Protein AF-A0AB34D193-F1 (afdb_monomer_lite)

Sequence (86 aa):
MSQTDFIASQLTGEAITKINQLLGLTYYDVAYRLACSPSNVNYHLGVRGNGFSASQRRSLIELWKDNGVENTEIILLLNLINRVYG

Foldseek 3Di:
DDLLLVLLVLQFLQLLVVLCVVLVHALVNLCVLQVHDSVLNVVCSVVRVPSDDSVSSSSSVVSVVVSVDDSVNSVVSSVVSVVVVD

Radius of gyration: 11.66 Å; chains: 1; bounding box: 25×27×30 Å

Structure (mmCIF, N/CA/C/O backbone):
data_AF-A0AB34D193-F1
#
_entry.id   AF-A0AB34D193-F1
#
loop_
_atom_site.group_PDB
_atom_site.id
_atom_site.type_symbol
_atom_site.label_atom_id
_atom_site.label_alt_id
_atom_site.label_comp_id
_atom_site.label_asym_id
_atom_site.label_entity_id
_atom_site.label_seq_id
_atom_site.pdbx_PDB_ins_code
_atom_site.Cartn_x
_atom_site.Cartn_y
_atom_site.Cartn_z
_atom_site.occupancy
_atom_site.B_iso_or_equiv
_atom_site.auth_seq_id
_atom_site.auth_comp_id
_atom_site.auth_asym_id
_atom_site.auth_atom_id
_atom_site.pdbx_PDB_model_num
ATOM 1 N N . MET A 1 1 ? -11.245 17.034 -1.352 1.00 66.38 1 MET A N 1
ATOM 2 C CA . MET A 1 1 ? -10.224 15.972 -1.480 1.00 66.38 1 MET A CA 1
ATOM 3 C C . MET A 1 1 ? -10.880 14.659 -1.084 1.00 66.38 1 MET A C 1
ATOM 5 O O . MET A 1 1 ? -11.541 14.653 -0.053 1.00 66.38 1 MET A O 1
ATOM 9 N N . SER A 1 2 ? -10.804 13.608 -1.908 1.00 90.56 2 SER A N 1
ATOM 10 C CA . SER A 1 2 ? -11.394 12.304 -1.552 1.00 90.56 2 SER A CA 1
ATOM 11 C C . SER A 1 2 ? -10.572 11.612 -0.452 1.00 90.56 2 SER A C 1
ATOM 13 O O . SER A 1 2 ? -9.400 11.945 -0.267 1.00 90.56 2 SER A O 1
ATOM 15 N N . GLN A 1 3 ? -11.152 10.644 0.272 1.00 91.94 3 GLN A N 1
ATOM 16 C CA . GLN A 1 3 ? -10.381 9.838 1.237 1.00 91.94 3 GLN A CA 1
ATOM 17 C C . GLN A 1 3 ? -9.220 9.106 0.553 1.00 91.94 3 GLN A C 1
ATOM 19 O O . GLN A 1 3 ? -8.113 9.092 1.080 1.00 91.94 3 GLN A O 1
ATOM 24 N N . THR A 1 4 ? -9.439 8.574 -0.650 1.00 93.31 4 THR A N 1
ATOM 25 C CA . THR A 1 4 ? -8.394 7.920 -1.444 1.00 93.31 4 THR A CA 1
ATOM 26 C C . THR A 1 4 ? -7.254 8.881 -1.790 1.00 93.31 4 THR A C 1
ATOM 28 O O . THR A 1 4 ? -6.091 8.498 -1.702 1.00 93.31 4 THR A O 1
ATOM 31 N N . ASP A 1 5 ? -7.549 10.141 -2.132 1.00 92.62 5 ASP A N 1
ATOM 32 C CA . ASP A 1 5 ? -6.510 11.152 -2.391 1.00 92.62 5 ASP A CA 1
ATOM 33 C C . ASP A 1 5 ? -5.737 11.521 -1.123 1.00 92.62 5 ASP A C 1
ATOM 35 O O . ASP A 1 5 ? -4.514 11.664 -1.166 1.00 92.62 5 ASP A O 1
ATOM 39 N N . PHE A 1 6 ? -6.439 11.645 0.008 1.00 93.12 6 PHE A N 1
ATOM 40 C CA . PHE A 1 6 ? -5.807 11.856 1.307 1.00 93.12 6 PHE A CA 1
ATOM 41 C C . PHE A 1 6 ? -4.834 10.716 1.626 1.00 93.12 6 PHE A C 1
ATOM 43 O O . PHE A 1 6 ? -3.651 10.978 1.837 1.00 93.12 6 PHE A O 1
ATOM 50 N N . ILE A 1 7 ? -5.294 9.463 1.569 1.00 95.19 7 ILE A N 1
ATOM 51 C CA . ILE A 1 7 ? -4.468 8.269 1.793 1.00 95.19 7 ILE A CA 1
ATOM 52 C C . ILE A 1 7 ?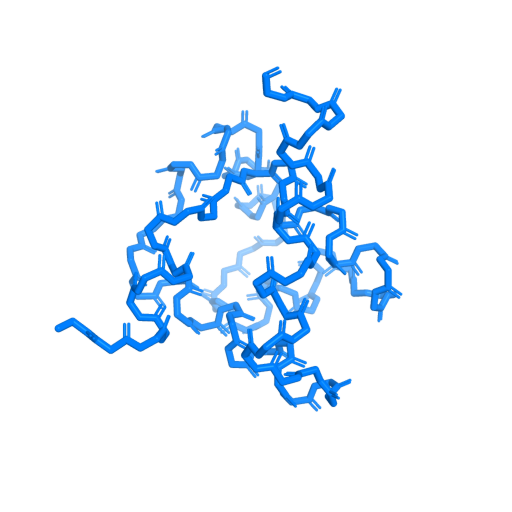 -3.268 8.269 0.838 1.00 95.19 7 ILE A C 1
ATOM 54 O O . ILE A 1 7 ? -2.130 8.151 1.286 1.00 95.19 7 ILE A O 1
ATOM 58 N N . ALA A 1 8 ? -3.493 8.479 -0.464 1.00 94.31 8 ALA A N 1
ATOM 59 C CA . ALA A 1 8 ? -2.434 8.484 -1.472 1.00 94.31 8 ALA A CA 1
ATOM 60 C C . ALA A 1 8 ? -1.348 9.536 -1.178 1.00 94.31 8 ALA A C 1
ATOM 62 O O . ALA A 1 8 ? -0.162 9.280 -1.395 1.00 94.31 8 ALA A O 1
ATOM 63 N N . SER A 1 9 ? -1.720 10.705 -0.648 1.00 91.44 9 SER A N 1
ATOM 64 C CA . SER A 1 9 ? -0.754 11.744 -0.263 1.00 91.44 9 SER A CA 1
ATOM 65 C C . SER A 1 9 ? 0.160 11.329 0.897 1.00 91.44 9 SER A C 1
ATOM 67 O O . SER A 1 9 ? 1.299 11.784 0.964 1.00 91.44 9 SER A O 1
ATOM 69 N N . GLN A 1 10 ? -0.312 10.434 1.769 1.00 90.94 10 GLN A N 1
ATOM 70 C CA . GLN A 1 10 ? 0.383 9.991 2.980 1.00 90.94 10 GLN A CA 1
ATOM 71 C C . GLN A 1 10 ? 1.255 8.745 2.750 1.00 90.94 10 GLN A C 1
ATOM 73 O O . GLN A 1 10 ? 2.041 8.381 3.622 1.00 90.94 10 GLN A O 1
ATOM 78 N N . LEU A 1 11 ? 1.128 8.069 1.599 1.00 91.62 11 LEU A N 1
ATOM 79 C CA . LEU A 1 11 ? 1.854 6.824 1.349 1.00 91.62 11 LEU A CA 1
ATOM 80 C C . LEU A 1 11 ? 3.359 7.058 1.196 1.00 91.62 11 LEU A C 1
ATOM 82 O O . LEU A 1 11 ? 3.825 7.624 0.203 1.00 91.62 11 LEU A O 1
ATOM 86 N N . THR A 1 12 ? 4.113 6.535 2.158 1.00 91.06 12 THR A N 1
ATOM 87 C CA . THR A 1 12 ? 5.563 6.362 2.081 1.00 91.06 12 THR A CA 1
ATOM 88 C C . THR A 1 12 ? 5.910 4.937 1.651 1.00 91.06 12 THR A C 1
ATOM 90 O O . THR A 1 12 ? 5.080 4.031 1.651 1.00 91.06 12 THR A O 1
ATOM 93 N N . GLY A 1 13 ? 7.166 4.716 1.281 1.00 90.56 13 GLY A N 1
ATOM 94 C CA . GLY A 1 13 ? 7.666 3.416 0.826 1.00 90.56 13 GLY A CA 1
ATOM 95 C C . GLY A 1 13 ? 7.661 2.403 1.958 1.00 90.56 13 GLY A C 1
ATOM 96 O O . GLY A 1 13 ? 7.323 1.242 1.747 1.00 90.56 13 GLY A O 1
ATOM 97 N N . GLU A 1 14 ? 7.941 2.870 3.172 1.00 90.38 14 GLU A N 1
ATOM 98 C CA . GLU A 1 14 ? 7.810 2.081 4.388 1.00 90.38 14 GLU A CA 1
ATOM 99 C C . GLU A 1 14 ? 6.354 1.693 4.645 1.00 90.38 14 GLU A C 1
ATOM 101 O O . GLU A 1 14 ? 6.072 0.508 4.804 1.00 90.38 14 GLU A O 1
ATOM 106 N N . ALA A 1 15 ? 5.419 2.647 4.578 1.00 92.75 15 ALA A N 1
ATOM 107 C CA . ALA A 1 15 ? 3.999 2.353 4.738 1.00 92.75 15 ALA A CA 1
ATOM 108 C C . ALA A 1 15 ? 3.500 1.326 3.712 1.00 92.75 15 ALA A C 1
ATOM 110 O O . ALA A 1 15 ? 2.886 0.329 4.087 1.00 92.75 15 ALA A O 1
ATOM 111 N N . ILE A 1 16 ? 3.832 1.522 2.432 1.00 94.81 16 ILE A N 1
ATOM 112 C CA . ILE A 1 16 ? 3.473 0.586 1.359 1.00 94.81 16 ILE A CA 1
ATOM 113 C C . ILE A 1 16 ? 4.066 -0.800 1.639 1.00 94.81 16 ILE A C 1
ATOM 115 O O . ILE A 1 16 ? 3.364 -1.801 1.534 1.00 94.81 16 ILE A O 1
ATOM 119 N N . THR A 1 17 ? 5.340 -0.871 2.036 1.00 93.31 17 THR A N 1
ATOM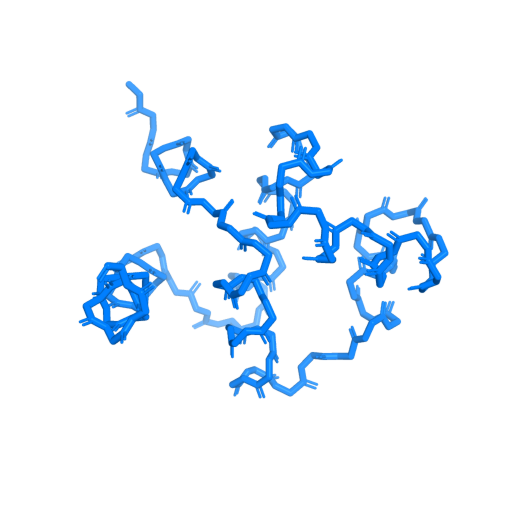 120 C CA . THR A 1 17 ? 6.017 -2.142 2.334 1.00 93.31 17 THR A CA 1
ATOM 121 C C . THR A 1 17 ? 5.339 -2.880 3.485 1.00 93.31 17 THR A C 1
ATOM 123 O O . THR A 1 17 ? 5.058 -4.069 3.364 1.00 93.31 17 THR A O 1
ATOM 126 N N . LYS A 1 18 ? 5.045 -2.188 4.591 1.00 93.69 18 LYS A N 1
ATOM 127 C CA . LYS A 1 18 ? 4.434 -2.794 5.781 1.00 93.69 18 LYS A CA 1
ATOM 128 C C . LYS A 1 18 ? 3.006 -3.261 5.524 1.00 93.69 18 LYS A C 1
ATOM 130 O O . LYS A 1 18 ? 2.664 -4.369 5.921 1.00 93.69 18 LYS A O 1
ATOM 135 N N . ILE A 1 19 ? 2.199 -2.457 4.833 1.00 95.81 19 ILE A N 1
ATOM 136 C CA . ILE A 1 19 ? 0.829 -2.845 4.475 1.00 95.81 19 ILE A CA 1
ATOM 137 C C . ILE A 1 19 ? 0.858 -4.064 3.545 1.00 95.81 19 ILE A C 1
ATOM 139 O O . ILE A 1 19 ? 0.175 -5.045 3.814 1.00 95.81 19 ILE A O 1
ATOM 143 N N . ASN A 1 20 ? 1.716 -4.069 2.519 1.00 96.12 20 ASN A N 1
ATOM 144 C CA . ASN A 1 20 ? 1.861 -5.230 1.636 1.00 96.12 20 ASN A CA 1
ATOM 145 C C . ASN A 1 20 ? 2.286 -6.493 2.400 1.00 96.12 20 ASN A C 1
ATOM 147 O O . ASN A 1 20 ? 1.715 -7.553 2.175 1.00 96.12 20 ASN A O 1
ATOM 151 N N . GLN A 1 21 ? 3.236 -6.383 3.336 1.00 94.94 21 GLN A N 1
ATOM 152 C CA . GLN A 1 21 ? 3.666 -7.507 4.176 1.00 94.94 21 GLN A CA 1
ATOM 153 C C . GLN A 1 21 ? 2.528 -8.065 5.039 1.00 94.94 21 GLN A C 1
ATOM 155 O O . GLN A 1 21 ? 2.396 -9.282 5.140 1.00 94.94 21 GLN A O 1
ATOM 160 N N . LEU A 1 22 ? 1.698 -7.200 5.632 1.00 95.81 22 LEU A N 1
ATOM 161 C CA . LEU A 1 22 ? 0.535 -7.618 6.424 1.00 95.81 22 LEU A CA 1
ATOM 162 C C . LEU A 1 22 ? -0.495 -8.376 5.583 1.00 95.81 22 LEU A C 1
ATOM 164 O O . LEU A 1 22 ? -1.099 -9.328 6.067 1.00 95.81 22 LEU A O 1
ATOM 168 N N . LEU A 1 23 ? -0.662 -7.973 4.324 1.00 96.94 23 LEU A N 1
ATOM 169 C CA . LEU A 1 23 ? -1.580 -8.605 3.378 1.00 96.94 23 LEU A CA 1
ATOM 170 C C . LEU A 1 23 ? -0.968 -9.808 2.646 1.00 96.94 23 LEU A C 1
ATOM 172 O O . LEU A 1 23 ? -1.628 -10.405 1.803 1.00 96.94 2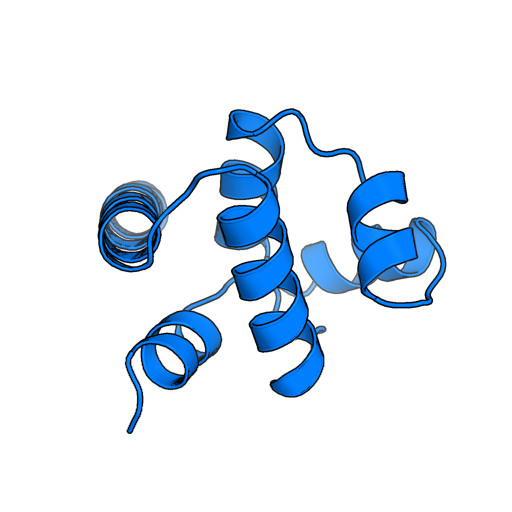3 LEU A O 1
ATOM 176 N N . GLY A 1 24 ? 0.289 -10.163 2.932 1.00 97.12 24 GLY A N 1
ATOM 177 C CA . GLY A 1 24 ? 0.991 -11.240 2.229 1.00 97.12 24 GLY A CA 1
ATOM 178 C C . GLY A 1 24 ? 1.276 -10.944 0.751 1.00 97.12 24 GLY A C 1
ATOM 179 O O . GLY A 1 24 ? 1.557 -11.868 -0.007 1.00 97.12 24 GLY A O 1
ATOM 180 N N . LEU A 1 25 ? 1.222 -9.674 0.336 1.00 97.44 25 LEU A N 1
ATOM 181 C CA . LEU A 1 25 ? 1.463 -9.244 -1.040 1.00 97.44 25 LEU A CA 1
ATOM 182 C C . LEU A 1 25 ? 2.961 -9.202 -1.344 1.00 97.44 25 LEU A C 1
ATOM 184 O O . LEU A 1 25 ? 3.760 -8.583 -0.632 1.00 97.44 25 LEU A O 1
ATOM 188 N N . THR A 1 26 ? 3.341 -9.815 -2.457 1.00 95.62 26 THR A N 1
ATOM 189 C CA . THR A 1 26 ? 4.711 -9.825 -2.963 1.00 95.62 26 THR A CA 1
ATOM 190 C C . THR A 1 26 ? 4.971 -8.643 -3.897 1.00 95.62 26 THR A C 1
ATOM 192 O O . THR A 1 26 ? 4.062 -7.958 -4.372 1.00 95.62 26 THR A O 1
ATOM 195 N N . TYR A 1 27 ? 6.241 -8.416 -4.244 1.00 94.12 27 TYR A N 1
ATOM 196 C CA . TYR A 1 27 ? 6.587 -7.438 -5.280 1.00 94.12 27 TYR A CA 1
ATOM 197 C C . TYR A 1 27 ? 6.009 -7.791 -6.653 1.00 94.12 27 TYR A C 1
ATOM 199 O O . TYR A 1 27 ? 5.822 -6.884 -7.457 1.00 94.12 27 TYR A O 1
ATOM 207 N N . TYR A 1 28 ? 5.707 -9.065 -6.924 1.00 96.62 28 TYR A N 1
ATOM 208 C CA . TYR A 1 28 ? 5.078 -9.478 -8.178 1.00 96.62 28 TYR A CA 1
ATOM 209 C C . TYR A 1 28 ? 3.614 -9.045 -8.246 1.00 96.62 28 TYR A C 1
ATOM 211 O O . TYR A 1 28 ? 3.193 -8.536 -9.281 1.00 96.62 28 TYR A O 1
ATOM 219 N N . ASP A 1 29 ? 2.870 -9.150 -7.144 1.00 97.38 29 ASP A N 1
ATOM 220 C CA . ASP A 1 29 ? 1.466 -8.720 -7.078 1.00 97.38 29 ASP A CA 1
ATOM 221 C C . ASP A 1 29 ? 1.351 -7.209 -7.302 1.00 97.38 29 ASP A C 1
ATOM 223 O O . ASP A 1 29 ? 0.549 -6.719 -8.102 1.00 97.38 29 ASP A O 1
ATOM 227 N N . VAL A 1 30 ? 2.244 -6.461 -6.651 1.00 96.75 30 VAL A N 1
ATOM 228 C CA . VAL A 1 30 ? 2.347 -5.011 -6.814 1.00 96.75 30 VAL A CA 1
ATOM 229 C C . VAL A 1 30 ? 2.764 -4.641 -8.238 1.00 96.75 30 VAL A C 1
ATOM 231 O O . VAL A 1 30 ? 2.182 -3.740 -8.840 1.00 96.75 30 VAL A O 1
ATOM 234 N N . ALA A 1 31 ? 3.759 -5.334 -8.794 1.00 96.94 31 ALA A N 1
ATOM 235 C CA . ALA A 1 31 ? 4.245 -5.102 -10.150 1.00 96.94 31 ALA A CA 1
ATOM 236 C C . ALA A 1 31 ? 3.156 -5.365 -11.198 1.00 96.94 31 ALA A C 1
ATOM 238 O O . ALA A 1 31 ? 2.984 -4.561 -12.114 1.00 96.94 31 ALA A O 1
ATOM 239 N N . TYR A 1 32 ? 2.375 -6.434 -11.019 1.00 97.25 32 TYR A N 1
ATOM 240 C CA . TYR A 1 32 ? 1.226 -6.747 -11.861 1.00 97.25 32 TYR A CA 1
ATOM 241 C C . TYR A 1 32 ? 0.180 -5.631 -11.805 1.00 97.25 32 TYR A C 1
ATOM 243 O O . TYR A 1 32 ? -0.225 -5.114 -12.847 1.00 97.25 32 TYR A 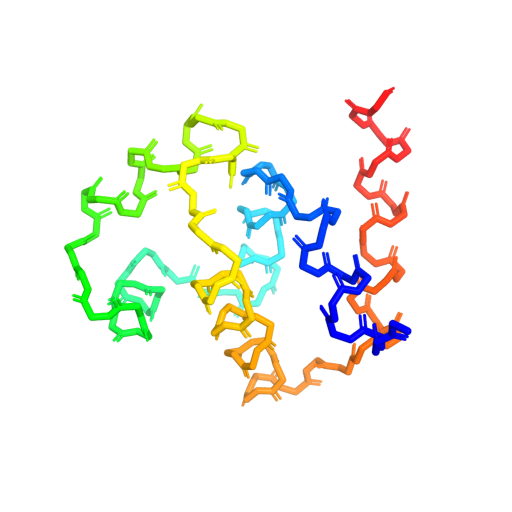O 1
ATOM 251 N N . ARG A 1 33 ? -0.191 -5.178 -10.597 1.00 97.50 33 ARG A N 1
ATOM 252 C CA . ARG A 1 33 ? -1.144 -4.071 -10.421 1.00 97.50 33 ARG A CA 1
ATOM 253 C C . ARG A 1 33 ? -0.690 -2.787 -11.111 1.00 97.50 33 ARG A C 1
ATOM 255 O O . ARG A 1 33 ? -1.515 -2.069 -11.670 1.00 97.50 33 ARG A O 1
ATOM 262 N N . LEU A 1 34 ? 0.602 -2.480 -11.027 1.00 95.88 34 LEU A N 1
ATOM 263 C CA . LEU A 1 34 ? 1.185 -1.245 -11.548 1.00 95.88 34 LEU A CA 1
ATOM 264 C C . LEU A 1 34 ? 1.687 -1.359 -12.995 1.00 95.88 34 LEU A C 1
ATOM 266 O O . LEU A 1 34 ? 2.236 -0.381 -13.505 1.00 95.88 34 LEU A O 1
ATOM 270 N N . ALA A 1 35 ? 1.512 -2.519 -13.639 1.00 95.12 35 ALA A N 1
ATOM 271 C CA . ALA A 1 35 ? 2.025 -2.828 -14.973 1.00 95.12 35 ALA A CA 1
ATOM 272 C C . ALA A 1 35 ? 3.521 -2.484 -15.134 1.00 95.12 35 ALA A C 1
ATOM 274 O O . ALA A 1 35 ? 3.935 -1.842 -16.101 1.00 95.12 35 ALA A O 1
ATOM 275 N N . CYS A 1 36 ? 4.340 -2.881 -14.158 1.00 94.31 36 CYS A N 1
ATOM 276 C CA . CYS A 1 36 ? 5.782 -2.642 -14.156 1.00 94.31 36 CYS A CA 1
ATOM 277 C C . CYS A 1 36 ? 6.567 -3.899 -13.756 1.00 94.31 36 CYS A C 1
ATOM 279 O O . CYS A 1 36 ? 6.000 -4.972 -13.570 1.00 94.31 36 CYS A O 1
ATOM 281 N N . SER A 1 37 ? 7.894 -3.790 -13.665 1.00 96.06 37 SER A N 1
ATOM 282 C CA . SER A 1 37 ? 8.737 -4.895 -13.204 1.00 96.06 37 SER A CA 1
ATOM 283 C C . SER A 1 37 ? 8.826 -4.936 -11.664 1.00 96.06 37 SER A C 1
ATOM 285 O O . SER A 1 37 ? 8.793 -3.886 -11.015 1.00 96.06 37 SER A O 1
ATOM 287 N N . PRO A 1 38 ? 9.032 -6.113 -11.042 1.00 95.25 38 PRO A N 1
ATOM 288 C CA . PRO A 1 38 ? 9.287 -6.203 -9.600 1.00 95.25 38 PRO A CA 1
ATOM 289 C C . PRO A 1 38 ? 10.512 -5.395 -9.141 1.00 95.25 38 PRO A C 1
ATOM 291 O O . PRO A 1 38 ? 10.537 -4.879 -8.024 1.00 95.25 38 PRO A O 1
ATOM 294 N N . SER A 1 39 ? 11.523 -5.233 -10.003 1.00 93.12 39 SER A N 1
ATOM 295 C CA . SER A 1 39 ? 12.689 -4.395 -9.706 1.00 93.12 39 SER A CA 1
ATOM 296 C C . SER A 1 39 ? 12.338 -2.905 -9.679 1.00 93.12 39 SER A C 1
ATOM 298 O O . SER A 1 39 ? 12.836 -2.197 -8.804 1.00 93.12 39 SER A O 1
ATOM 300 N N . ASN A 1 40 ? 11.434 -2.432 -10.548 1.00 92.12 40 ASN A N 1
ATOM 301 C CA . ASN A 1 40 ? 10.875 -1.079 -10.459 1.00 92.12 40 ASN A CA 1
ATOM 302 C C . ASN A 1 40 ? 10.134 -0.863 -9.135 1.00 92.12 40 ASN A C 1
ATOM 304 O O . ASN A 1 40 ? 10.306 0.184 -8.513 1.00 92.12 40 ASN A O 1
ATOM 308 N N . VAL A 1 41 ? 9.347 -1.844 -8.681 1.00 93.81 41 VAL A N 1
ATOM 309 C CA . VAL A 1 41 ? 8.669 -1.769 -7.376 1.00 93.81 41 VAL A CA 1
ATOM 310 C C . VAL A 1 41 ? 9.693 -1.606 -6.256 1.00 93.81 41 VAL A C 1
ATOM 312 O O . VAL A 1 41 ? 9.616 -0.640 -5.499 1.00 93.81 41 VAL A O 1
ATOM 315 N N . ASN A 1 42 ? 10.691 -2.491 -6.195 1.00 91.25 42 ASN A N 1
ATOM 316 C CA . ASN A 1 42 ? 11.738 -2.436 -5.176 1.00 91.25 42 ASN A CA 1
ATOM 317 C C . ASN A 1 42 ? 12.502 -1.098 -5.197 1.00 91.25 42 ASN A C 1
ATOM 319 O O . ASN A 1 42 ? 12.731 -0.497 -4.148 1.00 91.25 42 ASN A O 1
ATOM 323 N N . TYR A 1 43 ? 12.834 -0.596 -6.391 1.00 89.94 43 TYR A N 1
ATOM 324 C CA . TYR A 1 43 ? 13.458 0.715 -6.564 1.00 89.94 43 TYR A CA 1
ATOM 325 C C . TYR A 1 43 ? 12.600 1.834 -5.954 1.00 89.94 43 TYR A C 1
ATOM 327 O O . TYR A 1 43 ? 13.084 2.594 -5.118 1.00 89.94 43 TYR A O 1
ATOM 335 N N . HIS A 1 44 ? 11.315 1.917 -6.311 1.00 89.69 44 HIS A N 1
ATOM 336 C CA . HIS A 1 44 ? 10.434 2.993 -5.848 1.00 89.69 44 HIS A CA 1
ATOM 337 C C . HIS A 1 44 ? 10.100 2.919 -4.351 1.00 89.69 44 HIS A C 1
ATOM 339 O O . HIS A 1 44 ? 9.953 3.969 -3.715 1.00 89.69 44 HIS A O 1
ATOM 345 N N . LEU A 1 45 ? 10.028 1.716 -3.769 1.00 89.06 45 LEU A N 1
ATOM 346 C CA . LEU A 1 45 ? 9.879 1.540 -2.320 1.00 89.06 45 LEU A CA 1
ATOM 347 C C . LEU A 1 45 ? 11.088 2.108 -1.559 1.00 89.06 45 LEU A C 1
ATOM 349 O O . LEU A 1 45 ? 10.902 2.782 -0.545 1.00 89.06 45 LEU A O 1
ATOM 353 N N . GLY A 1 46 ? 12.303 1.938 -2.095 1.00 80.12 46 GLY A N 1
ATOM 354 C CA . GLY A 1 46 ? 13.535 2.508 -1.539 1.00 80.12 46 GLY A CA 1
ATOM 355 C C . GLY A 1 46 ? 13.588 4.043 -1.543 1.00 80.12 46 GLY A C 1
ATOM 356 O O . GLY A 1 46 ? 14.210 4.642 -0.668 1.00 80.12 46 GLY A O 1
ATOM 357 N N . VAL A 1 47 ? 12.870 4.716 -2.452 1.00 76.25 47 VAL A N 1
ATOM 358 C CA . VAL A 1 47 ? 12.787 6.195 -2.527 1.00 76.25 47 VAL A CA 1
ATOM 359 C C . VAL A 1 47 ? 11.694 6.740 -1.592 1.00 76.25 47 VAL A C 1
ATOM 361 O O . VAL A 1 47 ? 10.877 7.578 -1.978 1.00 76.25 47 VAL A O 1
ATOM 364 N N . ARG A 1 48 ? 11.604 6.204 -0.365 1.00 68.88 48 ARG A N 1
ATOM 365 C CA . ARG A 1 48 ? 10.555 6.517 0.629 1.00 68.88 48 ARG A CA 1
ATOM 366 C C . ARG A 1 48 ? 9.135 6.554 0.033 1.00 68.88 48 ARG A C 1
ATOM 368 O O . ARG A 1 48 ? 8.280 7.266 0.546 1.00 68.88 48 ARG A O 1
ATOM 375 N N . GLY A 1 49 ? 8.846 5.793 -1.030 1.00 61.25 49 GLY A N 1
ATOM 376 C CA . GLY A 1 49 ? 7.538 5.756 -1.713 1.00 61.25 49 GLY A CA 1
ATOM 377 C C . GLY A 1 49 ? 7.174 7.010 -2.514 1.00 61.25 49 GLY A C 1
ATOM 378 O O . GLY A 1 49 ? 6.166 7.017 -3.220 1.00 61.25 49 GLY A O 1
ATOM 379 N N . ASN A 1 50 ? 8.011 8.051 -2.492 1.00 65.75 50 ASN A N 1
ATOM 380 C CA . ASN A 1 50 ? 7.917 9.208 -3.393 1.00 65.75 50 ASN A CA 1
ATOM 381 C C . ASN A 1 50 ? 8.300 8.864 -4.832 1.00 65.75 50 ASN A C 1
ATOM 383 O O . ASN A 1 50 ? 8.016 9.636 -5.740 1.00 65.75 50 ASN A O 1
ATOM 387 N N . GLY A 1 51 ? 8.878 7.681 -5.046 1.00 78.62 51 GLY A N 1
ATOM 388 C CA . GLY A 1 51 ? 9.098 7.145 -6.378 1.00 78.62 51 GLY A CA 1
ATOM 389 C C . GLY A 1 51 ? 7.802 6.843 -7.143 1.00 78.62 51 GLY A C 1
ATOM 390 O O . GLY A 1 51 ? 7.809 6.925 -8.367 1.00 78.62 51 GLY A O 1
ATOM 391 N N . PHE A 1 52 ? 6.698 6.522 -6.456 1.00 92.19 52 PHE A N 1
ATOM 392 C CA . PHE A 1 52 ? 5.416 6.263 -7.113 1.00 92.19 52 PHE A CA 1
ATOM 393 C C . PHE A 1 52 ? 4.625 7.549 -7.341 1.00 92.19 52 PHE A C 1
ATOM 395 O O . PHE A 1 52 ? 4.413 8.340 -6.419 1.00 92.19 52 PHE A O 1
ATOM 402 N N . SER A 1 53 ? 4.110 7.702 -8.560 1.00 92.19 53 SER A N 1
ATOM 403 C CA . SER A 1 53 ? 3.170 8.764 -8.924 1.00 92.19 53 SER A CA 1
ATOM 404 C C . SER A 1 53 ? 1.839 8.647 -8.167 1.00 92.19 53 SER A C 1
ATOM 406 O O . SER A 1 53 ? 1.471 7.583 -7.665 1.00 92.19 53 SER A O 1
ATOM 408 N N . ALA A 1 54 ? 1.063 9.735 -8.126 1.00 91.44 54 ALA A N 1
ATOM 409 C CA . ALA A 1 54 ? -0.241 9.746 -7.461 1.00 91.44 54 ALA A CA 1
ATOM 410 C C . ALA A 1 54 ? -1.207 8.676 -8.011 1.00 91.44 54 ALA A C 1
ATOM 412 O O . ALA A 1 54 ? -1.922 8.041 -7.241 1.00 91.44 54 ALA A O 1
ATOM 413 N N . SER A 1 55 ? -1.207 8.426 -9.325 1.00 93.44 55 SER A N 1
ATOM 414 C CA . SER A 1 55 ? -2.041 7.383 -9.941 1.00 93.44 55 SER A CA 1
ATOM 415 C C . SER A 1 55 ? -1.617 5.972 -9.523 1.00 93.44 55 SER A C 1
ATOM 417 O O . SER A 1 55 ? -2.473 5.135 -9.232 1.00 93.44 55 SER A O 1
ATOM 419 N N . GLN A 1 56 ? -0.312 5.712 -9.422 1.00 95.19 56 GLN A N 1
ATOM 420 C CA . GLN A 1 56 ? 0.206 4.434 -8.927 1.00 95.19 56 GLN A CA 1
ATOM 421 C C . GLN A 1 56 ? -0.162 4.223 -7.458 1.00 95.19 56 GLN A C 1
ATOM 423 O O . GLN A 1 56 ? -0.628 3.150 -7.093 1.00 95.19 56 GLN A O 1
ATOM 428 N N . ARG A 1 57 ? -0.063 5.263 -6.624 1.00 95.62 57 ARG A N 1
ATOM 429 C CA . ARG A 1 57 ? -0.500 5.207 -5.221 1.00 95.62 57 ARG A CA 1
ATOM 430 C C . ARG A 1 57 ? -1.989 4.899 -5.080 1.00 95.62 57 ARG A C 1
ATOM 432 O O . ARG A 1 57 ? -2.354 4.058 -4.269 1.00 95.62 57 ARG A O 1
ATOM 439 N N . ARG A 1 58 ? -2.848 5.505 -5.906 1.00 95.88 58 ARG A N 1
ATOM 440 C CA . ARG A 1 58 ? -4.276 5.138 -5.957 1.00 95.88 58 ARG A CA 1
ATOM 441 C C . ARG A 1 58 ? -4.476 3.682 -6.379 1.00 95.88 58 ARG A C 1
ATOM 443 O O . ARG A 1 58 ? -5.292 2.989 -5.790 1.00 95.88 58 ARG A O 1
ATOM 450 N N . SER A 1 59 ? -3.699 3.200 -7.347 1.00 97.25 59 SER A N 1
ATOM 451 C CA . SER A 1 59 ? -3.780 1.806 -7.804 1.00 97.25 59 SER A CA 1
ATOM 452 C C . SER A 1 59 ? -3.382 0.806 -6.710 1.00 97.25 59 SER A C 1
ATOM 454 O O . SER A 1 59 ? -3.986 -0.262 -6.630 1.00 97.25 59 SER A O 1
ATOM 456 N N . LEU A 1 60 ? -2.418 1.162 -5.850 1.00 97.31 60 LEU A N 1
ATOM 457 C CA . LEU A 1 60 ? -2.057 0.387 -4.655 1.00 97.31 60 LEU A CA 1
ATOM 458 C C . LEU A 1 60 ? -3.194 0.350 -3.628 1.00 97.31 60 LEU A C 1
ATOM 460 O O . LEU A 1 60 ? -3.490 -0.711 -3.097 1.00 97.31 60 LEU A O 1
ATOM 464 N N . ILE A 1 61 ? -3.858 1.484 -3.387 1.00 97.50 61 ILE A N 1
ATOM 465 C CA . ILE A 1 61 ? -5.012 1.546 -2.474 1.00 97.50 61 ILE A CA 1
ATOM 466 C C . ILE A 1 61 ? -6.125 0.620 -2.958 1.00 97.50 61 ILE A C 1
ATOM 468 O O . ILE A 1 61 ? -6.671 -0.152 -2.179 1.00 97.50 61 ILE A O 1
ATOM 472 N N . GLU A 1 62 ? -6.427 0.651 -4.254 1.00 97.44 62 GLU A N 1
ATOM 473 C CA . GLU A 1 62 ? -7.420 -0.254 -4.826 1.00 97.44 62 GLU A CA 1
ATOM 474 C C . GLU A 1 62 ? -6.978 -1.725 -4.748 1.00 97.44 62 GLU A C 1
ATOM 476 O O . GLU A 1 62 ? -7.805 -2.570 -4.448 1.00 97.44 62 GLU A O 1
ATOM 481 N N . LEU A 1 63 ? -5.684 -2.039 -4.906 1.00 98.06 63 LEU A N 1
ATOM 482 C CA . LEU A 1 63 ? -5.183 -3.402 -4.669 1.00 98.06 63 LEU A CA 1
ATOM 483 C C . LEU A 1 63 ? -5.427 -3.860 -3.224 1.00 98.06 63 LEU A C 1
ATOM 485 O O . LEU A 1 63 ? -5.790 -5.010 -3.005 1.00 98.06 63 LEU A O 1
ATOM 489 N N . TRP A 1 64 ? -5.242 -2.991 -2.231 1.00 98.06 64 TRP A N 1
ATOM 490 C CA . TRP A 1 64 ? -5.524 -3.338 -0.834 1.00 98.06 64 TRP A CA 1
ATOM 491 C C . TRP A 1 64 ? -7.017 -3.557 -0.586 1.00 98.06 64 TRP A C 1
ATOM 493 O O . TRP A 1 64 ? -7.384 -4.497 0.115 1.00 98.06 64 TRP A O 1
ATOM 503 N N . LYS A 1 65 ? -7.873 -2.759 -1.230 1.00 97.25 65 LYS A N 1
ATOM 504 C CA . LYS A 1 65 ? -9.330 -2.945 -1.200 1.00 97.25 65 LYS A CA 1
ATOM 505 C C . LYS A 1 65 ? -9.764 -4.250 -1.860 1.00 97.25 65 LYS A C 1
ATOM 507 O O . LYS A 1 65 ? -10.590 -4.959 -1.296 1.00 97.25 65 LYS A O 1
ATOM 512 N N . ASP A 1 66 ? -9.147 -4.622 -2.980 1.00 97.44 66 ASP A N 1
ATOM 513 C CA . ASP A 1 66 ? -9.364 -5.922 -3.632 1.00 97.44 66 ASP A CA 1
ATOM 514 C C . ASP A 1 66 ? -8.954 -7.102 -2.721 1.00 97.44 66 ASP A C 1
ATOM 516 O O . ASP A 1 66 ? -9.447 -8.216 -2.885 1.00 97.44 66 ASP A O 1
ATOM 520 N N . ASN A 1 67 ? -8.090 -6.854 -1.729 1.00 97.31 67 ASN A N 1
ATOM 521 C CA . ASN A 1 67 ? -7.690 -7.807 -0.687 1.00 97.31 67 ASN A CA 1
ATOM 522 C C . ASN A 1 67 ? -8.487 -7.648 0.625 1.00 97.31 67 ASN A C 1
ATOM 524 O O . ASN A 1 67 ? -8.095 -8.192 1.656 1.00 97.31 67 ASN A O 1
ATOM 528 N N . GLY A 1 68 ? -9.612 -6.928 0.591 1.00 96.12 68 GLY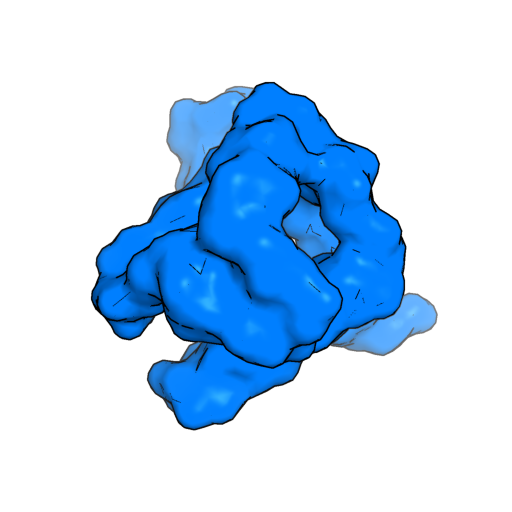 A N 1
ATOM 529 C CA . GLY A 1 68 ? -10.559 -6.827 1.701 1.00 96.12 68 GLY A CA 1
ATOM 530 C C . GLY A 1 68 ? -10.250 -5.750 2.740 1.00 96.12 68 GLY A C 1
ATOM 531 O O . GLY A 1 68 ? -10.822 -5.808 3.822 1.00 96.12 68 GLY A O 1
ATOM 532 N N . VAL A 1 69 ? -9.366 -4.790 2.439 1.00 96.94 69 VAL A N 1
ATOM 533 C CA . VAL A 1 69 ? -9.033 -3.682 3.351 1.00 96.94 69 VAL A CA 1
ATOM 534 C C . VAL A 1 69 ? -9.767 -2.404 2.960 1.00 96.94 69 VAL A C 1
ATOM 536 O O . VAL A 1 69 ? -9.592 -1.882 1.861 1.00 96.94 69 VAL A O 1
ATOM 539 N N . GLU A 1 70 ? -10.519 -1.829 3.887 1.00 96.69 70 GLU A N 1
ATOM 540 C CA . GLU A 1 70 ? -11.257 -0.586 3.679 1.00 96.69 70 G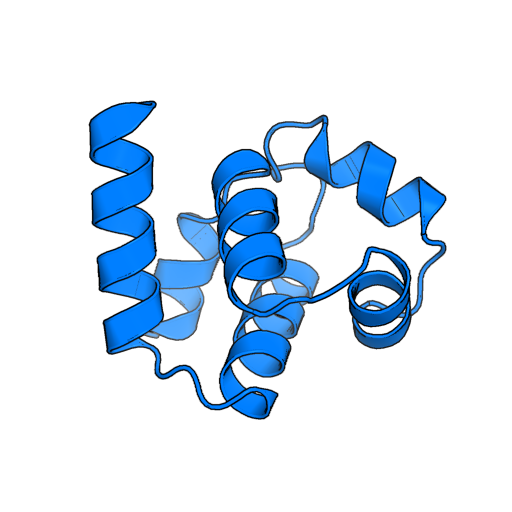LU A CA 1
ATOM 541 C C . GLU A 1 70 ? -10.407 0.668 3.939 1.00 96.69 70 GLU A C 1
ATOM 543 O O . GLU A 1 70 ? -9.417 0.660 4.676 1.00 96.69 70 GLU A O 1
ATOM 548 N N . ASN A 1 71 ? -10.836 1.815 3.398 1.00 96.38 71 ASN A N 1
ATOM 549 C CA . ASN A 1 71 ? -10.141 3.100 3.582 1.00 96.38 71 ASN A CA 1
ATOM 550 C C . ASN A 1 71 ? -9.876 3.440 5.061 1.00 96.38 71 ASN A C 1
ATOM 552 O O . ASN A 1 71 ? -8.814 3.970 5.392 1.00 96.38 71 ASN A O 1
ATOM 556 N N . THR A 1 72 ? -10.822 3.142 5.955 1.00 96.88 72 THR A N 1
ATOM 557 C CA . THR A 1 72 ? -10.674 3.391 7.397 1.00 96.88 72 THR A CA 1
ATOM 558 C C . THR A 1 72 ? -9.554 2.551 8.011 1.00 96.88 72 THR A C 1
ATOM 560 O O . THR A 1 72 ? -8.791 3.062 8.832 1.00 96.88 72 THR A O 1
ATOM 563 N N . GLU A 1 73 ? -9.411 1.295 7.590 1.00 97.25 73 GLU A N 1
ATOM 564 C CA . GLU A 1 73 ? -8.342 0.405 8.048 1.00 97.25 73 GLU A CA 1
ATOM 565 C C . GLU A 1 73 ? -6.988 0.864 7.508 1.00 97.25 73 GLU A C 1
ATOM 567 O O . GLU A 1 73 ? -6.017 0.925 8.261 1.00 97.25 73 GLU A O 1
ATOM 572 N N . ILE A 1 74 ? -6.930 1.302 6.246 1.00 97.12 74 ILE A N 1
ATOM 573 C CA . ILE A 1 74 ? -5.710 1.878 5.666 1.00 97.12 74 ILE A CA 1
ATOM 574 C C . ILE A 1 74 ? -5.269 3.115 6.462 1.00 97.12 74 ILE A C 1
ATOM 576 O O . ILE A 1 74 ? -4.096 3.241 6.807 1.00 97.12 74 ILE A O 1
ATOM 580 N N . ILE A 1 75 ? -6.195 4.016 6.806 1.00 96.19 75 ILE A N 1
ATOM 581 C CA . ILE A 1 75 ? -5.891 5.205 7.621 1.00 96.19 75 ILE A CA 1
ATOM 582 C C . ILE A 1 75 ? -5.373 4.804 9.009 1.00 96.19 75 ILE A C 1
ATOM 584 O O . ILE A 1 75 ? -4.406 5.394 9.496 1.00 96.19 75 ILE A O 1
ATOM 588 N N . LEU A 1 76 ? -5.981 3.800 9.647 1.00 96.19 76 LEU A N 1
ATOM 589 C CA . LEU A 1 76 ? -5.516 3.293 10.937 1.00 96.19 76 LEU A CA 1
ATOM 590 C C . LEU A 1 76 ? -4.090 2.734 10.839 1.00 96.19 76 LEU A C 1
ATOM 592 O O . LEU A 1 76 ? -3.238 3.105 11.646 1.00 96.19 76 LEU A O 1
ATOM 596 N N . LEU A 1 77 ? -3.814 1.898 9.835 1.00 95.44 77 LEU A N 1
ATOM 597 C CA . LEU A 1 77 ? -2.485 1.337 9.587 1.00 95.44 77 LEU A CA 1
ATOM 598 C C . LEU A 1 77 ? -1.448 2.440 9.361 1.00 95.44 77 LEU A C 1
ATOM 600 O O . LEU A 1 77 ? -0.374 2.397 9.958 1.00 95.44 77 LEU A O 1
ATOM 604 N N . LEU A 1 78 ? -1.781 3.463 8.571 1.00 94.06 78 LEU A N 1
ATOM 605 C CA . LEU A 1 78 ? -0.903 4.613 8.345 1.00 94.06 78 LEU A CA 1
ATOM 606 C C . LEU A 1 78 ? -0.583 5.357 9.641 1.00 94.06 78 LEU A C 1
ATOM 608 O O . LEU A 1 78 ? 0.581 5.659 9.893 1.00 94.06 78 LEU A O 1
ATOM 612 N N . ASN A 1 79 ? -1.578 5.606 10.493 1.00 92.50 79 ASN A N 1
ATOM 613 C CA . ASN A 1 79 ? -1.359 6.261 11.783 1.00 92.50 79 ASN A CA 1
ATOM 614 C C . ASN A 1 79 ? -0.465 5.429 12.713 1.00 92.50 79 ASN A C 1
ATOM 616 O O . ASN A 1 79 ? 0.383 5.986 13.409 1.00 92.50 79 ASN A O 1
ATOM 620 N N . LEU A 1 80 ? -0.633 4.104 12.724 1.00 93.00 80 LEU A N 1
ATOM 621 C CA . LEU A 1 80 ? 0.194 3.202 13.528 1.00 93.00 80 LEU A CA 1
ATOM 622 C C . LEU A 1 80 ? 1.643 3.173 13.032 1.00 93.00 80 LEU A C 1
ATOM 624 O O . LEU A 1 80 ? 2.562 3.314 13.836 1.00 93.00 80 LEU A O 1
ATOM 628 N N . ILE A 1 81 ? 1.849 3.046 11.720 1.00 90.75 81 ILE A N 1
ATOM 629 C CA . ILE A 1 81 ? 3.181 3.036 11.102 1.00 90.75 81 ILE A CA 1
ATOM 630 C C . ILE A 1 81 ? 3.879 4.380 11.340 1.00 90.75 81 ILE A C 1
ATOM 632 O O . ILE A 1 81 ? 4.995 4.412 11.853 1.00 90.75 81 ILE A O 1
ATOM 636 N N . ASN A 1 82 ? 3.201 5.496 11.063 1.00 82.94 82 ASN A N 1
ATOM 637 C CA . ASN A 1 82 ? 3.771 6.832 11.242 1.00 82.94 82 ASN A CA 1
ATOM 638 C C . ASN A 1 82 ? 4.088 7.150 12.708 1.00 82.94 82 ASN A C 1
ATOM 640 O O . ASN A 1 82 ? 4.988 7.931 12.972 1.00 82.94 82 ASN A O 1
ATOM 644 N N . ARG A 1 83 ? 3.396 6.548 13.679 1.00 85.62 83 ARG A N 1
ATOM 645 C CA . ARG A 1 83 ? 3.725 6.734 15.100 1.00 85.62 83 ARG A CA 1
ATOM 646 C C . ARG A 1 83 ? 5.005 6.007 15.522 1.00 85.62 83 ARG A C 1
ATOM 648 O O . ARG A 1 83 ? 5.639 6.419 16.486 1.00 85.62 83 ARG A O 1
ATOM 655 N N . VAL A 1 84 ? 5.344 4.906 14.855 1.00 80.44 84 VAL A N 1
ATOM 656 C CA . VAL A 1 84 ? 6.537 4.104 15.172 1.00 80.44 84 VAL A CA 1
ATOM 657 C C . VAL A 1 84 ? 7.776 4.644 14.458 1.00 80.44 84 VAL A C 1
ATOM 659 O O . VAL A 1 84 ? 8.869 4.575 15.014 1.00 80.44 84 VAL A O 1
ATOM 662 N N . TYR A 1 85 ? 7.604 5.172 13.244 1.00 68.44 85 TYR A N 1
ATOM 663 C CA . TYR A 1 85 ? 8.708 5.527 12.345 1.00 68.44 85 TYR A CA 1
ATOM 664 C C . TYR A 1 85 ? 8.768 7.016 11.956 1.00 68.44 85 TYR A C 1
ATOM 666 O O . TYR A 1 85 ? 9.659 7.404 11.198 1.00 68.44 85 TYR A O 1
ATOM 674 N N . GLY A 1 86 ? 7.818 7.832 12.423 1.00 59.78 86 GLY A N 1
ATOM 675 C CA . GLY A 1 86 ? 7.731 9.274 12.158 1.00 59.78 86 GLY A CA 1
ATOM 676 C C . GLY A 1 86 ? 8.420 10.151 13.191 1.00 59.78 86 GLY A C 1
ATOM 677 O O . GLY A 1 86 ? 8.632 9.693 14.335 1.00 59.78 86 GLY A O 1
#

Secondary structure (DSSP, 8-state):
--HHHHHHHH--HHHHHHHHHHTT--HHHHHHHTTS-HHHHHHHHHTTTTTS-HHHHHHHHHHHHHTT--HHHHHHHHHHHHHHH-

pLDDT: mean 91.59, std 8.48, range [59.78, 98.06]

Organism: Bacillus cereus (NCBI:txid1396)